Protein AF-A0A6P0YRN9-F1 (afdb_monomer)

Foldseek 3Di:
DVVVVVVVVLLVVLLVQLADPDLVSLQVSLCVLQPDAEQRVVVNLVSLVSNLPGPSCLPRVVSVLVSLLHYNHDDLPSLLSSLVSNVVSCVVCVPPCVPPQAPSLLSSLLSLVVSLVPDPDPVSVVSSVVSLVVSVVVVPRCNVVNVVVVVD

Structure (mmCIF, N/CA/C/O backbone):
data_AF-A0A6P0YRN9-F1
#
_entry.id   AF-A0A6P0YRN9-F1
#
loop_
_atom_site.group_PDB
_atom_site.id
_atom_site.type_symbol
_atom_site.label_atom_id
_atom_site.label_alt_id
_atom_site.label_comp_id
_atom_site.label_asym_id
_atom_site.label_entity_id
_atom_site.label_seq_id
_atom_site.pdbx_PDB_ins_code
_atom_site.Cartn_x
_atom_site.Cartn_y
_atom_site.Cartn_z
_atom_site.occupancy
_atom_site.B_iso_or_equiv
_atom_site.auth_seq_id
_atom_site.auth_comp_id
_atom_site.auth_asym_id
_atom_site.auth_atom_id
_atom_site.pdbx_PDB_model_num
ATOM 1 N N . LEU A 1 1 ? -18.773 -3.838 -24.294 1.00 59.66 1 LEU A N 1
ATOM 2 C CA . LEU A 1 1 ? -17.860 -4.798 -24.966 1.00 59.66 1 LEU A CA 1
ATOM 3 C C . LEU A 1 1 ? -16.522 -4.162 -25.351 1.00 59.66 1 LEU A C 1
ATOM 5 O O . LEU A 1 1 ? -15.512 -4.585 -24.817 1.00 59.66 1 LEU A O 1
ATOM 9 N N . ARG A 1 2 ? -16.482 -3.107 -26.182 1.00 61.28 2 ARG A N 1
ATOM 10 C CA . ARG A 1 2 ? -15.214 -2.476 -26.615 1.00 61.28 2 ARG A CA 1
ATOM 11 C C . ARG A 1 2 ? -14.375 -1.878 -25.470 1.00 61.28 2 ARG A C 1
ATOM 13 O O . ARG A 1 2 ? -13.167 -2.045 -25.472 1.00 61.28 2 ARG A O 1
ATOM 20 N N . HIS A 1 3 ? -15.003 -1.238 -24.479 1.00 68.19 3 HIS A N 1
ATOM 21 C CA . HIS A 1 3 ? -14.296 -0.658 -23.324 1.00 68.19 3 HIS A CA 1
ATOM 22 C C . HIS A 1 3 ? -13.654 -1.707 -22.399 1.00 68.19 3 HIS A C 1
ATOM 24 O O . HIS A 1 3 ? -12.560 -1.471 -21.903 1.00 68.19 3 HIS A O 1
ATOM 30 N N . ALA A 1 4 ? -14.282 -2.876 -22.227 1.00 73.88 4 ALA A N 1
ATOM 31 C CA . ALA A 1 4 ? -13.741 -3.960 -21.401 1.00 73.88 4 ALA A CA 1
ATOM 32 C C . ALA A 1 4 ? -12.471 -4.576 -22.014 1.00 73.88 4 ALA A C 1
ATOM 34 O O . ALA A 1 4 ? -11.504 -4.816 -21.305 1.00 73.88 4 ALA A O 1
ATOM 35 N N . TYR A 1 5 ? -12.441 -4.739 -23.342 1.00 81.50 5 TYR A N 1
ATOM 36 C CA . TYR A 1 5 ? -11.256 -5.227 -24.056 1.00 81.50 5 TYR A CA 1
ATOM 37 C C . TYR A 1 5 ? -10.052 -4.284 -23.909 1.00 81.50 5 TYR A C 1
ATOM 39 O O . TYR A 1 5 ? -8.943 -4.722 -23.624 1.00 81.50 5 TYR A O 1
ATOM 47 N N . TRP A 1 6 ? -10.264 -2.973 -24.078 1.00 86.75 6 TRP A N 1
ATOM 48 C CA . TRP A 1 6 ? -9.183 -1.995 -23.916 1.00 86.75 6 TRP A CA 1
ATOM 49 C C . TRP A 1 6 ? -8.682 -1.921 -22.480 1.00 86.75 6 TRP A C 1
ATOM 51 O O . TRP A 1 6 ? -7.489 -1.741 -22.266 1.00 86.75 6 TRP A O 1
ATOM 61 N N . ARG A 1 7 ? -9.584 -2.087 -21.512 1.00 89.31 7 ARG A N 1
ATOM 62 C CA . ARG A 1 7 ? -9.232 -2.154 -20.100 1.00 89.31 7 ARG A CA 1
ATOM 63 C C . ARG A 1 7 ? -8.298 -3.331 -19.814 1.00 89.31 7 ARG A C 1
ATOM 65 O O . ARG A 1 7 ? -7.192 -3.101 -19.345 1.00 89.31 7 ARG A O 1
ATOM 72 N N . GLU A 1 8 ? -8.697 -4.550 -20.170 1.00 91.00 8 GLU A N 1
ATOM 73 C CA . GLU A 1 8 ? -7.876 -5.753 -19.969 1.00 91.00 8 GLU A CA 1
ATOM 74 C C . GLU A 1 8 ? -6.513 -5.640 -20.672 1.00 91.00 8 GLU A C 1
ATOM 76 O O . GLU A 1 8 ? -5.475 -5.967 -20.097 1.00 91.00 8 GLU A O 1
ATOM 81 N N . PHE A 1 9 ? -6.493 -5.112 -21.900 1.00 94.31 9 PHE A N 1
ATOM 82 C CA . PHE A 1 9 ? -5.251 -4.850 -22.624 1.00 94.31 9 PHE A CA 1
ATOM 83 C C . PHE A 1 9 ? -4.330 -3.877 -21.868 1.00 94.31 9 PHE A C 1
ATOM 85 O O . PHE A 1 9 ? -3.137 -4.146 -21.722 1.00 94.31 9 PHE A O 1
ATOM 92 N N . CYS A 1 10 ? -4.874 -2.761 -21.373 1.00 94.44 10 CYS A N 1
ATOM 93 C CA . CYS A 1 10 ? -4.111 -1.766 -20.622 1.00 94.44 10 CYS A CA 1
ATOM 94 C C . CYS A 1 10 ? -3.600 -2.313 -19.285 1.00 94.44 10 CYS A C 1
ATOM 96 O O . CYS A 1 10 ? -2.447 -2.062 -18.944 1.00 94.44 10 CYS A O 1
ATOM 98 N N . GLU A 1 11 ? -4.419 -3.066 -18.547 1.00 95.06 11 GLU A N 1
ATOM 99 C CA . GLU A 1 11 ? -4.009 -3.690 -17.285 1.00 95.06 11 GLU A CA 1
ATOM 100 C C . GLU A 1 11 ? -2.852 -4.668 -17.514 1.00 95.06 11 GLU A C 1
ATOM 102 O O . GLU A 1 11 ? -1.806 -4.540 -16.880 1.00 95.06 11 GLU A O 1
ATOM 107 N N . ASN A 1 12 ? -2.975 -5.565 -18.496 1.00 96.62 12 ASN A N 1
ATOM 108 C CA . ASN A 1 12 ? -1.914 -6.516 -18.833 1.00 96.62 12 ASN A CA 1
ATOM 109 C C . ASN A 1 12 ? -0.617 -5.819 -19.270 1.00 96.62 12 ASN A C 1
ATOM 111 O O . ASN A 1 12 ? 0.474 -6.234 -18.872 1.00 96.62 12 ASN A O 1
ATOM 115 N N . ALA A 1 13 ? -0.718 -4.743 -20.056 1.00 97.69 13 ALA A N 1
ATOM 116 C CA . ALA A 1 13 ? 0.444 -3.955 -20.450 1.00 97.69 13 ALA A CA 1
ATOM 117 C C . ALA A 1 13 ? 1.103 -3.278 -19.237 1.00 97.69 13 ALA A C 1
ATOM 119 O O . ALA A 1 13 ? 2.317 -3.366 -19.075 1.00 97.69 13 ALA A O 1
ATOM 120 N N . LEU A 1 14 ? 0.325 -2.647 -18.351 1.00 97.94 14 LEU A N 1
ATOM 121 C CA . LEU A 1 14 ? 0.852 -2.008 -17.141 1.00 97.94 14 LEU A CA 1
ATOM 122 C C . LEU A 1 14 ? 1.570 -3.009 -16.231 1.00 97.94 14 LEU A C 1
ATOM 124 O O . LEU A 1 14 ? 2.674 -2.715 -15.782 1.00 97.94 14 L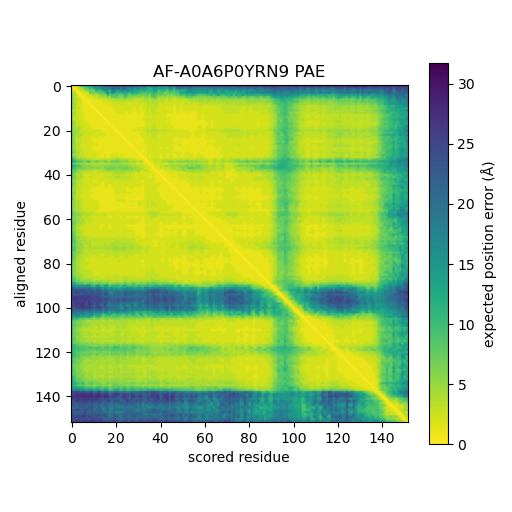EU A O 1
ATOM 128 N N . ILE A 1 15 ? 1.009 -4.207 -16.037 1.00 98.06 15 ILE A N 1
ATOM 129 C CA . ILE A 1 15 ? 1.631 -5.277 -15.240 1.00 98.06 15 ILE A CA 1
ATOM 130 C C . ILE A 1 15 ? 3.022 -5.638 -15.778 1.00 98.06 15 ILE A C 1
ATOM 132 O O . ILE A 1 15 ? 3.970 -5.792 -15.003 1.00 98.06 15 ILE A O 1
ATOM 136 N N . GLN A 1 16 ? 3.182 -5.727 -17.101 1.00 98.25 16 GLN A N 1
ATOM 137 C CA . GLN A 1 16 ? 4.494 -5.955 -17.712 1.00 98.25 16 GLN A CA 1
ATOM 138 C C . GLN A 1 16 ? 5.435 -4.764 -17.486 1.00 98.25 16 GLN A C 1
ATOM 140 O O . GLN A 1 16 ? 6.586 -4.953 -17.094 1.00 98.25 16 GLN A O 1
ATOM 145 N N . LEU A 1 17 ? 4.941 -3.537 -17.668 1.00 98.56 17 LEU A N 1
ATOM 146 C CA . LEU A 1 17 ? 5.742 -2.315 -17.540 1.00 98.56 17 LEU A CA 1
ATOM 147 C C . LEU A 1 17 ? 6.183 -2.028 -16.096 1.00 98.56 17 LEU A C 1
ATOM 149 O O . LEU A 1 17 ? 7.244 -1.440 -15.887 1.00 98.56 17 LEU A O 1
ATOM 153 N N . PHE A 1 18 ? 5.434 -2.476 -15.086 1.00 98.44 18 PHE A N 1
ATOM 154 C CA . PHE A 1 18 ? 5.867 -2.421 -13.684 1.00 98.44 18 PHE A CA 1
ATOM 155 C C . PHE A 1 18 ? 7.123 -3.263 -13.415 1.00 98.44 18 PHE A C 1
ATOM 157 O O . PHE A 1 18 ? 7.883 -2.978 -12.489 1.00 98.44 18 PHE A O 1
ATOM 164 N N . ASN A 1 19 ? 7.364 -4.272 -14.251 1.00 98.25 19 ASN A N 1
ATOM 165 C CA . ASN A 1 19 ? 8.495 -5.189 -14.168 1.00 98.25 19 ASN A CA 1
ATOM 166 C C . ASN A 1 19 ? 9.581 -4.889 -15.215 1.00 98.25 19 ASN A C 1
ATOM 168 O O . ASN A 1 19 ? 10.5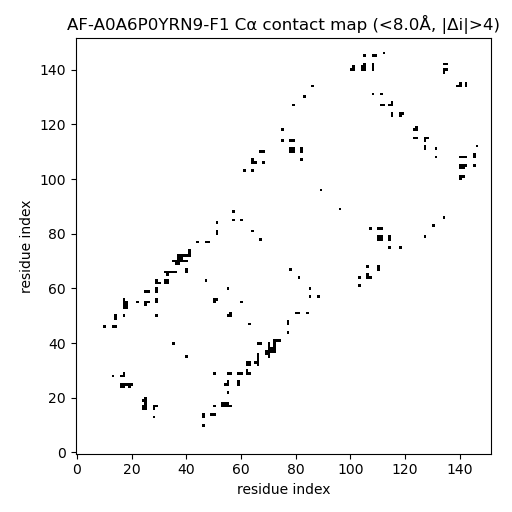12 -5.677 -15.380 1.00 98.25 19 ASN A O 1
ATOM 172 N N . ASP A 1 20 ? 9.486 -3.758 -15.921 1.00 98.50 20 ASP A N 1
ATOM 173 C CA . ASP A 1 20 ? 10.452 -3.400 -16.956 1.00 98.50 20 ASP A CA 1
ATOM 174 C C . ASP A 1 20 ? 11.855 -3.183 -16.369 1.00 98.50 20 ASP A C 1
ATOM 176 O O . ASP A 1 20 ? 12.024 -2.678 -15.255 1.00 98.50 20 ASP A O 1
ATOM 180 N N . SER A 1 21 ? 12.884 -3.531 -17.138 1.00 97.12 21 SER A N 1
ATOM 181 C CA . SER A 1 21 ? 14.285 -3.320 -16.761 1.00 97.12 21 SER A CA 1
ATOM 182 C C . SER A 1 21 ? 14.657 -1.835 -16.625 1.00 97.12 21 SER A C 1
ATOM 184 O O . SER A 1 21 ? 15.442 -1.470 -15.743 1.00 97.12 21 SER A O 1
ATOM 186 N N . SER A 1 22 ? 14.049 -0.956 -17.427 1.00 98.00 22 SER A N 1
ATOM 187 C CA . SER A 1 22 ? 14.231 0.493 -17.360 1.00 98.00 22 SER A CA 1
ATOM 188 C C . SER A 1 22 ? 13.463 1.088 -16.182 1.00 98.00 22 SER A C 1
ATOM 190 O O . SER A 1 22 ? 12.241 0.981 -16.064 1.00 98.00 22 SER A O 1
ATOM 192 N N . LYS A 1 23 ? 14.191 1.804 -15.320 1.00 95.81 23 LYS A N 1
ATOM 193 C CA . LYS A 1 23 ? 13.599 2.571 -14.213 1.00 95.81 23 LYS A CA 1
ATOM 194 C C . LYS A 1 23 ? 12.668 3.679 -14.715 1.00 95.81 23 LYS A C 1
ATOM 196 O O . LYS A 1 23 ? 11.674 3.986 -14.065 1.00 95.81 23 LYS A O 1
ATOM 201 N N . GLU A 1 24 ? 12.957 4.253 -15.881 1.00 97.50 24 GLU A N 1
ATOM 202 C CA . GLU A 1 24 ? 12.139 5.281 -16.519 1.00 97.50 24 GLU A CA 1
ATOM 203 C C . GLU A 1 24 ? 10.782 4.712 -16.938 1.00 97.50 24 GLU A C 1
ATOM 205 O O . GLU A 1 24 ? 9.759 5.342 -16.671 1.00 97.50 24 GLU A O 1
ATOM 210 N N . VAL A 1 25 ? 10.759 3.508 -17.521 1.00 98.25 25 VAL A N 1
ATOM 211 C CA . VAL A 1 25 ? 9.513 2.817 -17.885 1.00 98.25 25 VAL A CA 1
ATOM 212 C C . VAL A 1 25 ? 8.680 2.524 -16.640 1.00 98.25 25 VAL A C 1
ATOM 214 O O . VAL A 1 25 ? 7.517 2.928 -16.582 1.00 98.25 25 VAL A O 1
ATOM 217 N N . ARG A 1 26 ? 9.290 1.933 -15.603 1.00 98.06 26 ARG A N 1
ATOM 218 C CA . ARG A 1 26 ? 8.614 1.671 -14.320 1.00 98.06 26 ARG A CA 1
ATOM 219 C C . ARG A 1 26 ? 8.033 2.944 -13.703 1.00 98.06 26 ARG A C 1
ATOM 221 O O . ARG A 1 26 ? 6.892 2.950 -13.249 1.00 98.06 26 ARG A O 1
ATOM 228 N N . SER A 1 27 ? 8.794 4.039 -13.735 1.00 96.00 27 SER A N 1
ATOM 229 C CA . SER A 1 27 ? 8.357 5.340 -13.226 1.00 96.00 27 SER A CA 1
ATOM 230 C C . SER A 1 27 ? 7.138 5.888 -13.971 1.00 96.00 27 SER A C 1
ATOM 232 O O . SER A 1 27 ? 6.229 6.419 -13.334 1.00 96.00 27 SER A O 1
ATOM 234 N N . GLN A 1 28 ? 7.090 5.773 -15.304 1.00 97.75 28 GLN A N 1
ATOM 235 C CA . GLN A 1 28 ? 5.927 6.226 -16.074 1.00 97.75 28 GLN A CA 1
ATOM 236 C C . GLN A 1 28 ? 4.716 5.320 -15.861 1.00 97.75 28 GLN A C 1
ATOM 238 O O . GLN A 1 28 ? 3.613 5.833 -15.692 1.00 97.75 28 GLN A O 1
ATOM 243 N N . ALA A 1 29 ? 4.916 4.001 -15.817 1.00 97.81 29 ALA A N 1
ATOM 244 C CA . ALA A 1 29 ? 3.839 3.049 -15.570 1.00 97.81 29 ALA A CA 1
ATOM 245 C C . ALA A 1 29 ? 3.170 3.306 -14.210 1.00 97.81 29 ALA A C 1
ATOM 247 O O . ALA A 1 29 ? 1.949 3.409 -14.143 1.00 97.81 29 ALA A O 1
ATOM 248 N N . ALA A 1 30 ? 3.955 3.535 -13.151 1.00 96.75 30 ALA A N 1
ATOM 249 C CA . ALA A 1 30 ? 3.453 3.819 -11.801 1.00 96.75 30 ALA A CA 1
ATOM 250 C C . ALA A 1 30 ? 2.581 5.090 -11.692 1.00 96.75 30 ALA A C 1
ATOM 252 O O . ALA A 1 30 ? 1.886 5.293 -10.697 1.00 96.75 30 ALA A O 1
ATOM 253 N N . LYS A 1 31 ? 2.588 5.973 -12.700 1.00 96.25 31 LYS A N 1
ATOM 254 C CA . LYS A 1 31 ? 1.694 7.143 -12.743 1.00 96.25 31 LYS A CA 1
ATOM 255 C C . LYS A 1 31 ? 0.251 6.787 -13.082 1.00 96.25 31 LYS A C 1
ATOM 257 O O . LYS A 1 31 ? -0.605 7.658 -12.951 1.00 96.25 31 LYS A O 1
ATOM 262 N N . CYS A 1 32 ? -0.042 5.545 -13.479 1.00 95.56 32 CYS A N 1
ATOM 263 C CA . CYS A 1 32 ? -1.416 5.107 -13.727 1.00 95.56 32 CYS A CA 1
ATOM 264 C C . CYS A 1 32 ? -2.326 5.329 -12.511 1.00 95.56 32 CYS A C 1
ATOM 266 O O . CYS A 1 32 ? -3.507 5.601 -12.691 1.00 95.56 32 CYS A O 1
ATOM 268 N N . PHE A 1 33 ? -1.771 5.302 -11.292 1.00 95.69 33 PHE A N 1
ATOM 269 C CA . PHE A 1 33 ? -2.536 5.505 -10.065 1.00 95.69 33 PHE A CA 1
ATOM 270 C C . PHE A 1 33 ? -2.944 6.961 -9.790 1.00 95.69 33 PHE A C 1
ATOM 272 O O . PHE A 1 33 ? -3.817 7.193 -8.967 1.00 95.69 33 PHE A O 1
ATOM 279 N N . TRP A 1 34 ? -2.379 7.946 -10.499 1.00 90.19 34 TRP A N 1
ATOM 280 C CA . TRP A 1 34 ? -2.622 9.374 -10.236 1.00 90.19 34 TRP A CA 1
ATOM 281 C C . TRP A 1 34 ? -4.087 9.806 -10.421 1.00 90.19 34 TRP A C 1
ATOM 283 O O . TRP A 1 34 ? -4.515 10.792 -9.835 1.00 90.19 34 TRP A O 1
ATOM 293 N N . ARG A 1 35 ? -4.839 9.139 -11.303 1.00 85.75 35 ARG A N 1
ATOM 294 C CA . ARG A 1 35 ? -6.160 9.606 -11.768 1.00 85.75 35 ARG A CA 1
ATOM 295 C C . ARG A 1 35 ? -7.325 8.721 -11.333 1.00 85.75 35 ARG A C 1
ATOM 297 O O . ARG A 1 35 ? -8.386 8.813 -11.939 1.00 85.75 35 ARG A O 1
ATOM 304 N N . PHE A 1 36 ? -7.128 7.844 -10.351 1.00 89.81 36 PHE A N 1
ATOM 305 C CA . PHE A 1 36 ? -8.265 7.131 -9.777 1.00 89.81 36 PHE A CA 1
ATOM 306 C C . PHE A 1 36 ? -9.094 8.095 -8.936 1.00 89.81 36 PHE A C 1
ATOM 308 O O . PHE A 1 36 ? -8.561 8.767 -8.059 1.00 89.81 36 PHE A O 1
ATOM 315 N N . GLU A 1 37 ? -10.391 8.147 -9.218 1.00 87.06 37 GLU A N 1
ATOM 316 C CA . GLU A 1 37 ? -11.361 8.952 -8.481 1.00 87.06 37 GLU A CA 1
ATOM 317 C C . GLU A 1 37 ? -12.339 8.031 -7.739 1.00 87.06 37 GLU A C 1
ATOM 319 O O . GLU A 1 37 ? -12.720 6.975 -8.252 1.00 87.06 37 GLU A O 1
ATOM 324 N N . GLU A 1 38 ? -12.763 8.443 -6.542 1.00 89.62 38 GLU A N 1
ATOM 325 C CA . GLU A 1 38 ? -13.843 7.806 -5.775 1.00 89.62 38 GLU A CA 1
ATOM 326 C C . GLU A 1 38 ? -13.668 6.277 -5.637 1.00 89.62 38 GLU A C 1
ATOM 328 O O . GLU A 1 38 ? -12.679 5.803 -5.072 1.00 89.62 38 GLU A O 1
ATOM 333 N N . GLU A 1 39 ? -14.620 5.499 -6.159 1.00 91.62 39 GLU A N 1
ATOM 334 C CA . GLU A 1 39 ? -14.680 4.037 -6.087 1.00 91.62 39 GLU A CA 1
ATOM 335 C C . GLU A 1 39 ? -13.841 3.330 -7.164 1.00 91.62 39 GLU A C 1
ATOM 337 O O . GLU A 1 39 ? -13.693 2.108 -7.123 1.00 91.62 39 GLU A O 1
ATOM 342 N N . GLN A 1 40 ? -13.296 4.058 -8.148 1.00 92.69 40 GLN A N 1
ATOM 343 C CA . GLN A 1 40 ? -12.711 3.446 -9.347 1.00 92.69 40 GLN A CA 1
ATOM 344 C C . GLN A 1 40 ? -11.560 2.502 -9.018 1.00 92.69 40 GLN A C 1
ATOM 346 O O . GLN A 1 40 ? -11.455 1.448 -9.638 1.00 92.69 40 GLN A O 1
ATOM 351 N N . LEU A 1 41 ? -10.721 2.844 -8.034 1.00 94.31 41 LEU A N 1
ATOM 352 C CA . LEU A 1 41 ? -9.603 1.997 -7.610 1.00 94.31 41 LEU A CA 1
ATOM 353 C C . LEU A 1 41 ? -10.079 0.598 -7.179 1.00 94.31 41 LEU A C 1
ATOM 355 O O . LEU A 1 41 ? -9.381 -0.389 -7.412 1.00 94.31 41 LEU A O 1
ATOM 359 N N . GLY A 1 42 ? -11.298 0.509 -6.634 1.00 94.06 42 GLY A N 1
ATOM 360 C CA . GLY A 1 42 ? -11.951 -0.735 -6.233 1.00 94.06 42 GLY A CA 1
ATOM 361 C C . GLY A 1 42 ? -12.166 -1.726 -7.372 1.00 94.06 42 GLY A C 1
ATOM 362 O O . GLY A 1 42 ? -12.227 -2.932 -7.144 1.00 94.06 42 GLY A O 1
ATOM 363 N N . GLU A 1 43 ? -12.217 -1.251 -8.614 1.00 93.81 43 GLU A N 1
ATOM 364 C CA . GLU A 1 43 ? -12.343 -2.127 -9.770 1.00 93.81 43 GLU A CA 1
ATOM 365 C C . GLU A 1 43 ? -11.003 -2.752 -10.188 1.00 93.81 43 GLU A C 1
ATOM 367 O O . GLU A 1 43 ? -11.015 -3.748 -10.906 1.00 93.81 43 GLU A O 1
ATOM 372 N N . TYR A 1 44 ? -9.859 -2.196 -9.773 1.00 94.94 44 TYR A N 1
ATOM 373 C CA . TYR A 1 44 ? -8.521 -2.552 -10.276 1.00 94.94 44 TYR A CA 1
ATOM 374 C C . TYR A 1 44 ? -7.654 -3.255 -9.225 1.00 94.94 44 TYR A C 1
ATOM 376 O O . TYR A 1 44 ? -6.429 -3.129 -9.237 1.00 94.94 44 TYR A O 1
ATOM 384 N N . VAL A 1 45 ? -8.267 -4.033 -8.328 1.00 94.56 45 VAL A N 1
ATOM 385 C CA . VAL A 1 45 ? -7.552 -4.745 -7.252 1.00 94.56 45 VAL A CA 1
ATOM 386 C C . VAL A 1 45 ? -6.413 -5.601 -7.804 1.00 94.56 45 VAL A C 1
ATOM 388 O O . VAL A 1 45 ? -5.291 -5.494 -7.331 1.00 94.56 45 VAL A O 1
ATOM 391 N N . SER A 1 46 ? -6.640 -6.385 -8.861 1.00 95.00 46 SER A N 1
ATOM 392 C CA . SER A 1 46 ? -5.582 -7.220 -9.451 1.00 95.00 46 SER A CA 1
ATOM 393 C C . SER A 1 46 ? -4.389 -6.414 -9.979 1.00 95.00 46 SER A C 1
ATOM 395 O O . SER A 1 46 ? -3.254 -6.875 -9.879 1.00 95.00 46 SER A O 1
ATOM 397 N N . LEU A 1 47 ? -4.622 -5.203 -10.495 1.00 96.62 47 LEU A N 1
ATOM 398 C CA . LEU A 1 47 ? -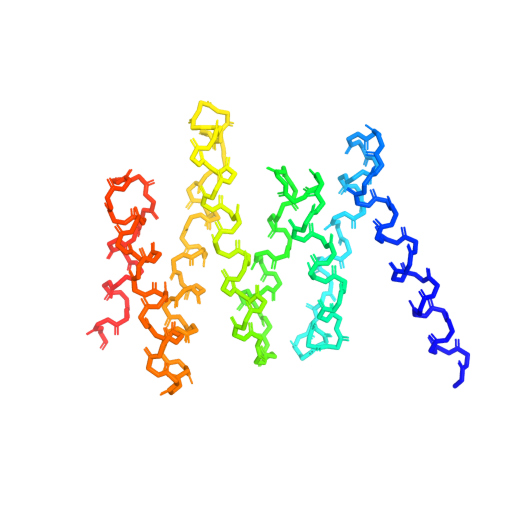3.559 -4.301 -10.941 1.00 96.62 47 LEU A CA 1
ATOM 399 C C . LEU A 1 47 ? -2.766 -3.739 -9.754 1.00 96.62 47 LEU A C 1
ATOM 401 O O . LEU A 1 47 ? -1.540 -3.667 -9.823 1.00 96.62 47 LEU A O 1
ATOM 405 N N . VAL A 1 48 ? -3.458 -3.362 -8.671 1.00 97.38 48 VAL A N 1
ATOM 406 C CA . VAL A 1 48 ? -2.835 -2.927 -7.410 1.00 97.38 48 VAL A CA 1
ATOM 407 C C . VAL A 1 48 ? -1.931 -4.031 -6.866 1.00 97.38 48 VAL A C 1
ATOM 409 O O . VAL A 1 48 ? -0.765 -3.780 -6.575 1.00 97.38 48 VAL A O 1
ATOM 412 N N . GLU A 1 49 ? -2.426 -5.266 -6.822 1.00 97.19 49 GLU A N 1
ATOM 413 C CA . GLU A 1 49 ? -1.662 -6.407 -6.314 1.00 97.19 49 GLU A CA 1
ATOM 414 C C . GLU A 1 49 ? -0.441 -6.724 -7.176 1.00 97.19 49 GLU A C 1
ATOM 416 O O . GLU A 1 49 ? 0.655 -6.940 -6.661 1.00 97.19 49 GLU A O 1
ATOM 421 N N . ALA A 1 50 ? -0.588 -6.679 -8.499 1.00 98.00 50 ALA A N 1
ATOM 422 C CA . ALA A 1 50 ? 0.542 -6.850 -9.403 1.00 98.00 50 ALA A CA 1
ATOM 423 C C . ALA A 1 50 ? 1.587 -5.732 -9.258 1.00 98.00 50 ALA A C 1
ATOM 425 O O . ALA A 1 50 ? 2.782 -5.976 -9.433 1.00 98.00 50 ALA A O 1
ATOM 426 N N . PHE A 1 51 ? 1.159 -4.508 -8.936 1.00 98.31 51 PHE A N 1
ATOM 427 C CA . PHE A 1 51 ? 2.075 -3.408 -8.666 1.00 98.31 51 PHE A CA 1
ATOM 428 C C . PHE A 1 51 ? 2.841 -3.618 -7.356 1.00 98.31 51 PHE A C 1
ATOM 430 O O . PHE A 1 51 ? 4.060 -3.465 -7.379 1.00 98.31 51 PHE A O 1
ATOM 437 N N . ILE A 1 52 ? 2.178 -4.018 -6.263 1.00 97.19 52 ILE A N 1
ATOM 438 C CA . ILE A 1 52 ? 2.796 -4.296 -4.946 1.00 97.19 52 ILE A CA 1
ATOM 439 C C . ILE A 1 52 ? 3.948 -5.306 -5.063 1.00 97.19 52 ILE A C 1
ATOM 441 O O . ILE A 1 52 ? 5.023 -5.099 -4.496 1.00 97.19 52 ILE A O 1
ATOM 445 N N . GLU A 1 53 ? 3.754 -6.356 -5.863 1.00 96.94 53 GLU A N 1
ATOM 446 C CA . GLU A 1 53 ? 4.756 -7.407 -6.087 1.00 96.94 53 GLU A CA 1
ATOM 447 C C . GLU A 1 53 ? 5.889 -6.997 -7.045 1.00 96.94 53 GLU A C 1
ATOM 449 O O . GLU A 1 53 ? 6.888 -7.704 -7.189 1.00 96.94 53 GLU A O 1
ATOM 454 N N . SER A 1 54 ? 5.765 -5.852 -7.720 1.00 97.50 54 SER A N 1
ATOM 455 C CA . SER A 1 54 ? 6.711 -5.435 -8.755 1.00 97.50 54 SER A CA 1
ATOM 456 C C . SER A 1 54 ? 7.918 -4.652 -8.208 1.00 97.50 54 SER A C 1
ATOM 458 O O . SER A 1 54 ? 7.830 -3.962 -7.186 1.00 97.50 54 SER A O 1
ATOM 460 N N . PRO A 1 55 ? 9.040 -4.610 -8.954 1.00 95.50 55 PRO A N 1
ATOM 461 C CA . PRO A 1 55 ? 10.150 -3.702 -8.669 1.00 95.50 55 PRO A CA 1
ATOM 462 C C . PRO A 1 55 ? 9.775 -2.214 -8.735 1.00 95.50 55 PRO A C 1
ATOM 464 O O . PRO A 1 55 ? 10.503 -1.378 -8.200 1.00 95.50 55 PRO A O 1
ATOM 467 N N . ALA A 1 56 ? 8.681 -1.845 -9.413 1.00 96.06 56 ALA A N 1
ATOM 468 C CA . ALA A 1 56 ? 8.244 -0.453 -9.490 1.00 96.06 56 ALA A CA 1
ATOM 469 C C . ALA A 1 56 ? 7.756 0.075 -8.133 1.00 96.06 56 ALA A C 1
ATOM 471 O O . ALA A 1 56 ? 8.008 1.241 -7.816 1.00 96.06 56 ALA A O 1
ATOM 472 N N . PHE A 1 57 ? 7.129 -0.769 -7.308 1.00 95.31 57 PHE A N 1
ATOM 473 C CA . PHE A 1 57 ? 6.625 -0.366 -5.994 1.00 95.31 57 PHE A CA 1
ATOM 474 C C . PHE A 1 57 ? 7.740 0.127 -5.070 1.00 95.31 57 PHE A C 1
ATOM 476 O O . PHE A 1 57 ? 7.558 1.117 -4.365 1.00 95.31 57 PHE A O 1
ATOM 483 N N . ALA A 1 58 ? 8.920 -0.497 -5.125 1.00 90.19 58 ALA A N 1
ATOM 484 C CA . ALA A 1 58 ? 10.037 -0.173 -4.238 1.00 90.19 58 ALA A CA 1
ATOM 485 C C . ALA A 1 58 ? 10.479 1.303 -4.304 1.00 90.19 58 ALA A C 1
ATOM 487 O O . ALA A 1 58 ? 11.029 1.826 -3.341 1.00 90.19 58 ALA A O 1
ATOM 488 N N . THR A 1 59 ? 10.241 1.991 -5.425 1.00 87.88 59 THR A N 1
ATOM 489 C CA . THR A 1 59 ? 10.659 3.393 -5.611 1.00 87.88 59 THR A CA 1
ATOM 490 C C . THR A 1 59 ? 9.502 4.330 -5.961 1.00 87.88 59 THR A C 1
ATOM 492 O O . THR A 1 59 ? 9.600 5.532 -5.723 1.00 87.88 59 THR A O 1
ATOM 495 N N . TYR A 1 60 ? 8.408 3.823 -6.537 1.00 92.38 60 TYR A N 1
ATOM 496 C CA . TYR A 1 60 ? 7.364 4.654 -7.147 1.00 92.38 60 TYR A CA 1
ATOM 497 C C . TYR A 1 60 ? 5.973 4.477 -6.517 1.00 92.38 60 TYR A C 1
ATOM 499 O O . TYR A 1 60 ? 4.981 4.856 -7.136 1.00 92.38 60 TYR A O 1
ATOM 507 N N . ASN A 1 61 ? 5.884 3.974 -5.283 1.00 92.31 61 ASN A N 1
ATOM 508 C CA . ASN A 1 61 ? 4.621 3.695 -4.577 1.00 92.31 61 ASN A CA 1
ATOM 509 C C . ASN A 1 61 ? 3.736 4.921 -4.250 1.00 92.31 61 ASN A C 1
ATOM 511 O O . ASN A 1 61 ? 2.523 4.758 -4.159 1.00 92.31 61 ASN A O 1
ATOM 515 N N . HIS A 1 62 ? 4.299 6.132 -4.159 1.00 90.81 62 HIS A N 1
ATOM 516 C CA . HIS A 1 62 ? 3.595 7.372 -3.774 1.00 90.81 62 HIS A CA 1
ATOM 517 C C . HIS A 1 62 ? 2.198 7.579 -4.395 1.00 90.81 62 HIS A C 1
ATOM 519 O O . HIS A 1 62 ? 1.249 7.892 -3.685 1.00 90.81 62 HIS A O 1
ATOM 525 N N . ASN A 1 63 ? 2.036 7.380 -5.709 1.00 93.56 63 ASN A N 1
ATOM 526 C CA . ASN A 1 63 ? 0.744 7.603 -6.369 1.00 93.56 63 ASN A CA 1
ATOM 527 C C . ASN A 1 63 ? -0.319 6.592 -5.933 1.00 93.56 63 ASN A C 1
ATOM 529 O O . ASN A 1 63 ? -1.489 6.946 -5.863 1.00 93.56 63 ASN A O 1
ATOM 533 N N . LEU A 1 64 ? 0.074 5.346 -5.647 1.00 95.75 64 LEU A N 1
ATOM 534 C CA . LEU A 1 64 ? -0.850 4.340 -5.126 1.00 95.75 64 LEU A CA 1
ATOM 535 C C . LEU A 1 64 ? -1.217 4.644 -3.671 1.00 95.75 64 LEU A C 1
ATOM 537 O O . LEU A 1 64 ? -2.385 4.536 -3.318 1.00 95.75 64 LEU A O 1
ATOM 541 N N . ILE A 1 65 ? -0.247 5.053 -2.847 1.00 94.31 65 ILE A N 1
ATOM 542 C CA . ILE A 1 65 ? -0.506 5.462 -1.457 1.00 94.31 65 ILE A CA 1
ATOM 543 C C . ILE A 1 65 ? -1.504 6.623 -1.436 1.00 94.31 65 ILE A C 1
ATOM 545 O O . ILE A 1 65 ? -2.520 6.540 -0.754 1.00 94.31 65 ILE A O 1
ATOM 549 N N . HIS A 1 66 ? -1.272 7.652 -2.254 1.00 92.56 66 HIS A N 1
ATOM 550 C CA . HIS A 1 66 ? -2.192 8.779 -2.379 1.00 92.56 66 HIS A CA 1
ATOM 551 C C . HIS A 1 66 ? -3.580 8.347 -2.880 1.00 92.56 66 HIS A C 1
ATOM 553 O O . HIS A 1 66 ? -4.588 8.728 -2.295 1.00 92.56 66 HIS A O 1
ATOM 559 N N . ALA A 1 67 ? -3.652 7.496 -3.909 1.00 95.00 67 ALA A N 1
ATOM 560 C CA . ALA A 1 67 ? -4.931 6.983 -4.404 1.00 95.00 67 ALA A CA 1
ATOM 561 C C . ALA A 1 67 ? -5.700 6.193 -3.329 1.00 95.00 67 ALA A C 1
ATOM 563 O O . ALA A 1 67 ? -6.922 6.280 -3.258 1.00 95.00 67 ALA A O 1
ATOM 564 N N . LEU A 1 68 ? -4.999 5.445 -2.471 1.00 95.50 68 LEU A N 1
ATOM 565 C CA . LEU A 1 68 ? -5.607 4.751 -1.338 1.00 95.50 68 LEU A CA 1
ATOM 566 C C . LEU A 1 68 ? -6.077 5.713 -0.244 1.00 95.50 68 LEU A C 1
ATOM 568 O O . LEU A 1 68 ? -7.058 5.404 0.428 1.00 95.50 68 LEU A O 1
ATOM 572 N N . GLU A 1 69 ? -5.417 6.850 -0.033 1.00 92.75 69 GLU A N 1
ATOM 573 C CA . GLU A 1 69 ? -5.898 7.866 0.912 1.00 92.75 69 GLU A CA 1
ATOM 574 C C . GLU A 1 69 ? -7.205 8.509 0.435 1.00 92.75 69 GLU A C 1
ATOM 576 O O . GLU A 1 69 ? -8.127 8.651 1.236 1.00 92.75 69 GLU A O 1
ATOM 581 N N . GLU A 1 70 ? -7.303 8.824 -0.858 1.00 92.62 70 GLU A N 1
ATOM 582 C CA . GLU A 1 70 ? -8.435 9.567 -1.433 1.00 92.62 70 GLU A CA 1
ATOM 583 C C . GLU A 1 70 ? -9.624 8.686 -1.851 1.00 92.62 70 GLU A C 1
ATOM 585 O O . GLU A 1 70 ? -10.742 9.181 -2.006 1.00 92.62 70 GLU A O 1
ATOM 590 N N . THR A 1 71 ? -9.411 7.386 -2.071 1.00 93.88 71 THR A N 1
ATOM 591 C CA . THR A 1 71 ? -10.483 6.494 -2.530 1.00 93.88 71 THR A CA 1
ATOM 592 C C . THR A 1 71 ? -11.573 6.317 -1.473 1.00 93.88 71 THR A C 1
ATOM 594 O O . THR A 1 71 ? -11.306 6.194 -0.276 1.00 93.88 71 THR A O 1
ATOM 597 N N . THR A 1 72 ? -12.820 6.224 -1.933 1.00 93.38 72 THR A N 1
ATOM 598 C CA . THR A 1 72 ? -13.957 5.793 -1.107 1.00 93.38 72 THR A CA 1
ATOM 599 C C . THR A 1 72 ? -14.159 4.274 -1.148 1.00 93.38 72 THR A C 1
ATOM 601 O O . THR A 1 72 ? -14.897 3.731 -0.320 1.00 93.38 72 THR A O 1
ATOM 604 N N . ALA A 1 73 ? -13.458 3.576 -2.054 1.00 94.06 73 ALA A N 1
ATOM 605 C CA . ALA A 1 73 ? -13.536 2.130 -2.190 1.00 94.06 73 ALA A CA 1
ATOM 606 C C . ALA A 1 73 ? -13.017 1.410 -0.945 1.00 94.06 73 ALA A C 1
ATOM 608 O O . ALA A 1 73 ? -11.928 1.676 -0.431 1.00 94.06 73 ALA A O 1
ATOM 609 N N . LYS A 1 74 ? -13.770 0.401 -0.500 1.00 92.19 74 LYS A N 1
ATOM 610 C CA . LYS A 1 74 ? -13.372 -0.454 0.624 1.00 92.19 74 LYS A CA 1
ATOM 611 C C . LYS A 1 74 ? -12.378 -1.514 0.169 1.00 92.19 74 LYS A C 1
ATOM 613 O O . LYS A 1 74 ? -12.768 -2.574 -0.313 1.00 92.19 74 LYS A O 1
ATOM 618 N N . LEU A 1 75 ? -11.095 -1.228 0.372 1.00 94.12 75 LEU A N 1
ATOM 619 C CA . LEU A 1 75 ? -9.973 -2.078 -0.034 1.00 94.12 75 LEU A CA 1
ATOM 620 C C . LEU A 1 75 ? -9.081 -2.484 1.153 1.00 94.12 75 LEU A C 1
ATOM 622 O O . LEU A 1 75 ? -7.887 -2.179 1.135 1.00 94.12 75 LEU A O 1
ATOM 626 N N . PRO A 1 76 ? -9.618 -3.140 2.201 1.00 94.50 76 PRO A N 1
ATOM 627 C CA . PRO A 1 76 ? -8.863 -3.410 3.424 1.00 94.50 76 PRO A CA 1
ATOM 628 C C . PRO A 1 76 ? -7.624 -4.278 3.172 1.00 94.50 76 PRO A C 1
ATOM 630 O O . PRO A 1 76 ? -6.537 -3.905 3.603 1.00 94.50 76 PRO A O 1
ATOM 633 N N . ASP A 1 77 ? -7.760 -5.374 2.420 1.00 94.69 77 ASP A N 1
ATOM 634 C CA . ASP A 1 77 ? -6.651 -6.301 2.160 1.00 94.69 77 ASP A CA 1
ATOM 635 C C . ASP A 1 77 ? -5.550 -5.661 1.303 1.00 94.69 77 ASP A C 1
ATOM 637 O O . ASP A 1 77 ? -4.374 -5.711 1.660 1.00 94.69 77 ASP A O 1
ATOM 641 N N . ALA A 1 78 ? -5.924 -4.986 0.211 1.00 95.50 78 ALA A N 1
ATOM 642 C CA . ALA A 1 78 ? -4.961 -4.308 -0.657 1.00 95.50 78 ALA A CA 1
ATOM 643 C C . ALA A 1 78 ? -4.258 -3.150 0.072 1.00 95.50 78 ALA A C 1
ATOM 645 O O . ALA A 1 78 ? -3.046 -2.987 -0.052 1.00 95.50 78 ALA A O 1
ATOM 646 N N . THR A 1 79 ? -4.994 -2.375 0.878 1.00 96.31 79 THR A N 1
ATOM 647 C CA . THR A 1 79 ? -4.410 -1.294 1.689 1.00 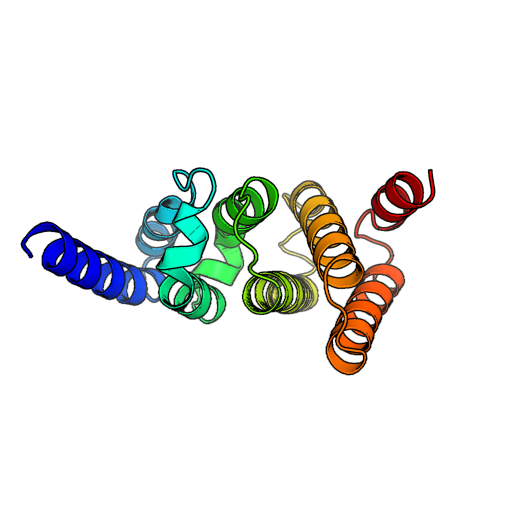96.31 79 THR A CA 1
ATOM 648 C C . THR A 1 79 ? -3.416 -1.857 2.703 1.00 96.31 79 THR A C 1
ATOM 650 O O . THR A 1 79 ? -2.301 -1.354 2.798 1.00 96.31 79 THR A O 1
ATOM 653 N N . TYR A 1 80 ? -3.783 -2.929 3.414 1.00 96.00 80 TYR A N 1
ATOM 654 C CA . TYR A 1 80 ? -2.885 -3.609 4.345 1.00 96.00 80 TYR A CA 1
ATOM 655 C C . TYR A 1 80 ? -1.600 -4.076 3.650 1.00 96.00 80 TYR A C 1
ATOM 657 O O . TYR A 1 80 ? -0.509 -3.800 4.139 1.00 96.00 80 TYR A O 1
ATOM 665 N N . ARG A 1 81 ? -1.710 -4.713 2.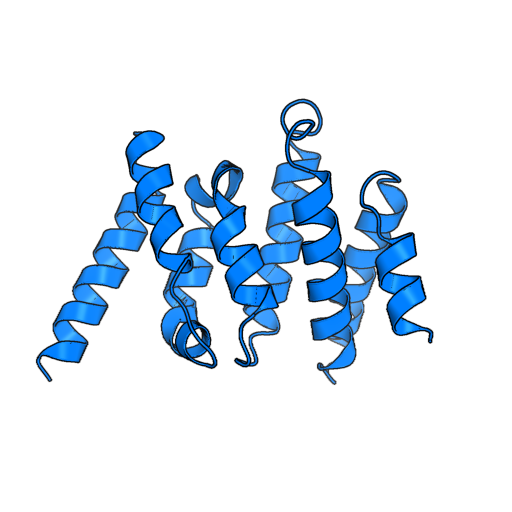476 1.00 96.38 81 ARG A N 1
ATOM 666 C CA . ARG A 1 81 ? -0.543 -5.179 1.708 1.00 96.38 81 ARG A CA 1
ATOM 667 C C . ARG A 1 81 ? 0.357 -4.041 1.236 1.00 96.38 81 ARG A C 1
ATOM 669 O O . ARG A 1 81 ? 1.574 -4.200 1.252 1.00 96.38 81 ARG A O 1
ATOM 676 N N . VAL A 1 82 ? -0.205 -2.893 0.846 1.00 95.50 82 VAL A N 1
ATOM 677 C CA . VAL A 1 82 ? 0.597 -1.695 0.540 1.00 95.50 82 VAL A CA 1
ATOM 678 C C . VAL A 1 82 ? 1.378 -1.242 1.768 1.00 95.50 82 VAL A C 1
ATOM 680 O O . VAL A 1 82 ? 2.570 -0.962 1.650 1.00 95.50 82 VAL A O 1
ATOM 683 N N . CYS A 1 83 ? 0.732 -1.188 2.933 1.00 93.31 83 CYS A N 1
ATOM 684 C CA . CYS A 1 83 ? 1.382 -0.799 4.179 1.00 93.31 83 CYS A CA 1
ATOM 685 C C . CYS A 1 83 ? 2.511 -1.762 4.559 1.00 93.31 83 CYS A C 1
ATOM 687 O O . CYS A 1 83 ? 3.632 -1.316 4.790 1.00 93.31 83 CYS A O 1
ATOM 689 N N . ASP A 1 84 ? 2.241 -3.065 4.543 1.00 93.44 84 ASP A N 1
ATOM 690 C CA . ASP A 1 84 ? 3.218 -4.114 4.847 1.00 93.44 84 ASP A CA 1
ATOM 691 C C . ASP A 1 84 ? 4.432 -4.031 3.916 1.00 93.44 84 ASP A C 1
ATOM 693 O O . ASP A 1 84 ? 5.575 -3.852 4.345 1.00 93.44 84 ASP A O 1
ATOM 697 N N . ARG A 1 85 ? 4.171 -4.004 2.604 1.00 93.06 85 ARG A N 1
ATOM 698 C CA . ARG A 1 85 ? 5.223 -3.952 1.592 1.00 93.06 85 ARG A CA 1
ATOM 699 C C . ARG A 1 85 ? 6.046 -2.670 1.661 1.00 93.06 85 ARG A C 1
ATOM 701 O O . ARG A 1 85 ? 7.251 -2.694 1.408 1.00 93.06 85 ARG A O 1
ATOM 708 N N . PHE A 1 86 ? 5.420 -1.539 1.980 1.00 89.56 86 PHE A N 1
ATOM 709 C CA . PHE A 1 86 ? 6.134 -0.281 2.173 1.00 89.56 86 PHE A CA 1
ATOM 710 C C . PHE A 1 86 ? 7.133 -0.394 3.328 1.00 89.56 86 PHE A C 1
ATOM 712 O O . PHE A 1 86 ? 8.294 -0.024 3.156 1.00 89.56 86 PHE A O 1
ATOM 719 N N . LEU A 1 87 ? 6.725 -0.960 4.467 1.00 85.25 87 LEU A N 1
ATOM 720 C CA . LEU A 1 87 ? 7.613 -1.147 5.618 1.00 85.25 87 LEU A CA 1
ATOM 721 C C . LEU A 1 87 ? 8.772 -2.093 5.309 1.00 85.25 87 LEU A C 1
ATOM 723 O O . LEU A 1 87 ? 9.903 -1.794 5.687 1.00 85.25 87 LEU A O 1
ATOM 727 N N . GLU A 1 88 ? 8.536 -3.174 4.564 1.00 85.81 88 GLU A N 1
ATOM 728 C CA . GLU A 1 88 ? 9.614 -4.056 4.099 1.00 85.81 88 GLU A CA 1
ATOM 729 C C . GLU A 1 88 ? 10.644 -3.298 3.250 1.00 85.81 88 GLU A C 1
ATOM 731 O O . GLU A 1 88 ? 11.850 -3.371 3.494 1.00 85.81 88 GLU A O 1
ATOM 736 N N . VAL A 1 89 ? 10.176 -2.534 2.256 1.00 82.94 89 VAL A N 1
ATOM 737 C CA . VAL A 1 89 ? 11.045 -1.743 1.371 1.00 82.94 89 VAL A CA 1
ATOM 738 C C . VAL A 1 89 ? 11.830 -0.703 2.165 1.00 82.94 89 VAL A C 1
ATOM 740 O O . VAL A 1 89 ? 13.005 -0.463 1.861 1.00 82.94 89 VAL A O 1
ATOM 743 N N . VAL A 1 90 ? 11.205 -0.102 3.182 1.00 75.06 90 VAL A N 1
ATOM 744 C CA . VAL A 1 90 ? 11.851 0.911 4.013 1.00 75.06 90 VAL A CA 1
ATOM 745 C C . VAL A 1 90 ? 12.868 0.321 4.974 1.00 75.06 90 VAL A C 1
ATOM 747 O O . VAL A 1 90 ? 13.978 0.847 5.075 1.00 75.06 90 VAL A O 1
ATOM 750 N N . GLY A 1 91 ? 12.542 -0.803 5.607 1.00 67.38 91 GLY A N 1
ATOM 751 C CA . GLY A 1 91 ? 13.461 -1.542 6.466 1.00 67.38 91 GLY A CA 1
ATOM 752 C C . GLY A 1 91 ? 14.718 -2.002 5.724 1.00 67.38 91 GLY A C 1
ATOM 753 O O . GLY A 1 91 ? 15.819 -1.914 6.266 1.00 67.38 91 GLY A O 1
ATOM 754 N N . LEU A 1 92 ? 14.586 -2.417 4.458 1.00 58.75 92 LEU A N 1
ATOM 755 C CA . LEU A 1 92 ? 15.719 -2.841 3.625 1.00 58.75 92 LEU A CA 1
ATOM 756 C C . LEU A 1 92 ? 16.612 -1.679 3.160 1.00 58.75 92 LEU A C 1
ATOM 758 O O . LEU A 1 92 ? 17.809 -1.875 2.958 1.00 58.75 92 LEU A O 1
ATOM 762 N N . ASN A 1 93 ? 16.055 -0.474 2.997 1.00 55.31 93 ASN A N 1
ATOM 763 C CA . ASN A 1 93 ? 16.733 0.671 2.375 1.00 55.31 93 ASN A CA 1
ATOM 764 C C . ASN A 1 93 ? 16.787 1.910 3.285 1.00 55.31 93 ASN A C 1
ATOM 766 O O . ASN A 1 93 ? 16.729 3.042 2.796 1.00 55.31 93 ASN A O 1
ATOM 770 N N . ALA A 1 94 ? 16.934 1.721 4.602 1.00 51.22 94 ALA A N 1
ATOM 771 C CA . ALA A 1 94 ? 16.919 2.796 5.605 1.00 51.22 94 ALA A CA 1
ATOM 772 C C . ALA A 1 94 ? 17.869 3.980 5.295 1.00 51.22 94 ALA A C 1
ATOM 774 O O . ALA A 1 94 ? 17.621 5.109 5.717 1.00 51.22 94 ALA A O 1
ATOM 775 N N . ALA A 1 95 ? 18.937 3.751 4.521 1.00 45.22 95 ALA A N 1
ATOM 776 C CA . ALA A 1 95 ? 19.867 4.789 4.076 1.00 45.22 95 ALA A CA 1
ATOM 777 C C . ALA A 1 95 ? 19.369 5.633 2.876 1.00 45.22 95 ALA A C 1
ATOM 779 O O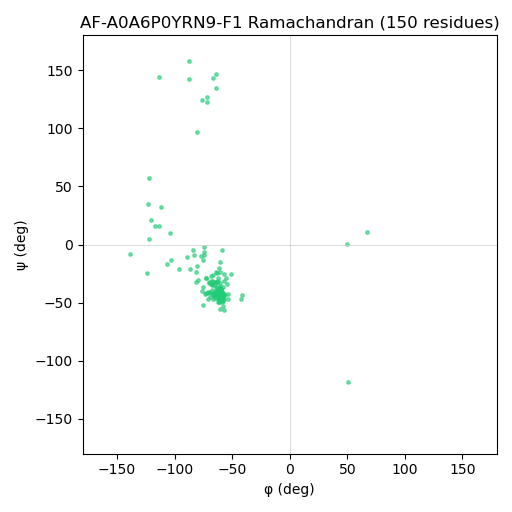 . ALA A 1 95 ? 19.722 6.810 2.791 1.00 45.22 95 ALA A O 1
ATOM 780 N N . ASP A 1 96 ? 18.553 5.073 1.974 1.00 46.38 96 ASP A N 1
ATOM 781 C CA . ASP A 1 96 ? 18.183 5.677 0.675 1.00 46.38 96 ASP A CA 1
ATOM 782 C C . ASP A 1 96 ? 16.839 6.438 0.725 1.00 46.38 96 ASP A C 1
ATOM 784 O O . ASP A 1 96 ? 16.573 7.359 -0.048 1.00 46.38 96 ASP A O 1
ATOM 788 N N . ILE A 1 97 ? 15.991 6.117 1.706 1.00 47.62 97 ILE A N 1
ATOM 789 C CA . ILE A 1 97 ? 14.613 6.637 1.819 1.00 47.62 97 ILE A CA 1
ATOM 790 C C . ILE A 1 97 ? 14.536 8.007 2.510 1.00 47.62 97 ILE A C 1
ATOM 792 O O . ILE A 1 97 ? 13.506 8.687 2.490 1.00 47.62 97 ILE A O 1
ATOM 796 N N . ARG A 1 98 ? 15.676 8.501 3.000 1.00 47.66 98 ARG A N 1
ATOM 797 C CA . ARG A 1 98 ? 15.839 9.735 3.786 1.00 47.66 98 ARG A CA 1
ATOM 798 C C . ARG A 1 98 ? 15.372 11.036 3.108 1.00 47.66 98 ARG A C 1
ATOM 800 O O . ARG A 1 98 ? 15.412 12.084 3.742 1.00 47.66 98 ARG A O 1
ATOM 807 N N . THR A 1 99 ? 14.952 11.004 1.842 1.00 52.22 99 THR A N 1
ATOM 808 C CA . THR A 1 99 ? 14.535 12.194 1.075 1.00 52.22 99 THR A CA 1
ATOM 809 C C . THR A 1 99 ? 13.022 12.323 0.846 1.00 52.22 99 THR A C 1
ATOM 811 O O . THR A 1 99 ? 12.572 13.423 0.532 1.00 52.22 99 THR A O 1
ATOM 814 N N . ARG A 1 100 ? 12.226 11.254 1.032 1.00 51.09 100 ARG A N 1
ATOM 815 C CA . ARG A 1 100 ? 10.748 11.276 0.886 1.00 51.09 100 ARG A CA 1
ATOM 816 C C . ARG A 1 100 ? 9.970 10.497 1.955 1.00 51.09 100 ARG A C 1
ATOM 818 O O . ARG A 1 100 ? 8.761 10.682 2.042 1.00 51.09 100 ARG A O 1
ATOM 825 N N . ALA A 1 101 ? 10.658 9.732 2.813 1.00 55.22 101 ALA A N 1
ATOM 826 C CA . ALA A 1 101 ? 10.075 8.953 3.914 1.00 55.22 101 ALA A CA 1
ATOM 827 C C . ALA A 1 101 ? 8.956 9.642 4.717 1.00 55.22 101 ALA A C 1
ATOM 829 O O . ALA A 1 101 ? 7.973 8.971 5.010 1.00 55.22 101 ALA A O 1
ATOM 830 N N . PRO A 1 102 ? 9.063 10.936 5.099 1.00 56.69 102 PRO A N 1
ATOM 831 C CA . PRO A 1 102 ? 8.168 11.478 6.122 1.00 56.69 102 PRO A CA 1
ATOM 832 C C . PRO A 1 102 ? 6.711 11.643 5.674 1.00 56.69 102 PRO A C 1
ATOM 834 O O . PRO A 1 102 ? 5.810 11.502 6.493 1.00 56.69 102 PRO A O 1
ATOM 837 N N . ILE A 1 103 ? 6.471 11.955 4.392 1.00 58.31 103 ILE A N 1
ATOM 838 C CA . ILE A 1 103 ? 5.109 12.190 3.879 1.00 58.31 103 ILE A CA 1
ATOM 839 C C . ILE A 1 103 ? 4.384 10.854 3.735 1.00 58.31 103 ILE A C 1
ATOM 841 O O . ILE A 1 103 ? 3.322 10.670 4.326 1.00 58.31 103 ILE A O 1
ATOM 845 N N . ASP A 1 104 ? 5.008 9.904 3.038 1.00 68.31 104 ASP A N 1
ATOM 846 C CA . ASP A 1 104 ? 4.422 8.584 2.813 1.00 68.31 104 ASP A CA 1
ATOM 847 C C . ASP A 1 104 ? 4.268 7.810 4.140 1.00 68.31 104 ASP A C 1
ATOM 849 O O . ASP A 1 104 ? 3.286 7.102 4.324 1.00 68.31 104 ASP A O 1
ATOM 853 N N . ALA A 1 105 ? 5.153 8.008 5.126 1.00 69.75 105 ALA A N 1
ATOM 854 C CA . ALA A 1 105 ? 5.037 7.408 6.463 1.00 69.75 105 ALA A CA 1
ATOM 855 C C . ALA A 1 105 ? 3.746 7.789 7.213 1.00 69.75 105 ALA A C 1
ATOM 857 O O . ALA A 1 105 ? 3.096 6.935 7.826 1.00 69.75 105 ALA A O 1
ATOM 858 N N . ASN A 1 106 ? 3.358 9.067 7.158 1.00 78.00 106 ASN A N 1
ATOM 859 C CA . ASN A 1 106 ? 2.124 9.535 7.786 1.00 78.00 106 ASN A CA 1
ATOM 860 C C . ASN A 1 106 ? 0.897 8.947 7.075 1.00 78.00 106 ASN A C 1
ATOM 862 O O . ASN A 1 106 ? -0.029 8.468 7.732 1.00 78.00 106 ASN A O 1
ATOM 866 N N . SER A 1 107 ? 0.917 8.925 5.740 1.00 86.44 107 SER A N 1
ATOM 867 C CA . SER A 1 107 ? -0.128 8.293 4.931 1.00 86.44 107 SER A CA 1
ATOM 868 C C . SER A 1 107 ? -0.281 6.810 5.275 1.00 86.44 107 SER A C 1
ATOM 870 O O . SER A 1 107 ? -1.388 6.341 5.526 1.00 86.44 107 SER A O 1
ATOM 872 N N . ILE A 1 108 ? 0.826 6.076 5.405 1.00 88.75 108 ILE A N 1
ATOM 873 C CA . ILE A 1 108 ? 0.829 4.654 5.779 1.00 88.75 108 ILE A CA 1
ATOM 874 C C . ILE A 1 108 ? 0.223 4.436 7.170 1.00 88.75 108 ILE A C 1
ATOM 876 O O . ILE A 1 108 ? -0.603 3.540 7.342 1.00 88.75 108 ILE A O 1
ATOM 880 N N . SER A 1 109 ? 0.559 5.288 8.143 1.00 85.31 109 SER A N 1
ATOM 881 C CA . SER A 1 109 ? -0.021 5.220 9.491 1.00 85.31 109 SER A CA 1
ATOM 882 C C . SER A 1 109 ? -1.539 5.446 9.471 1.00 85.31 109 SER A C 1
ATOM 884 O O . SER A 1 109 ? -2.290 4.676 10.070 1.00 85.31 109 SER A O 1
ATOM 886 N N . LYS A 1 110 ? -2.016 6.458 8.733 1.00 89.38 110 LYS A N 1
ATOM 887 C CA . LYS A 1 110 ? -3.456 6.731 8.574 1.00 89.38 110 LYS A CA 1
ATOM 888 C C . LYS A 1 110 ? -4.189 5.579 7.895 1.00 89.38 110 LYS A C 1
ATOM 890 O O . LYS A 1 110 ? -5.262 5.187 8.350 1.00 89.38 110 LYS A O 1
ATOM 895 N N . LEU A 1 111 ? -3.609 5.030 6.828 1.00 93.69 111 LEU A N 1
ATOM 896 C CA . LEU A 1 111 ? -4.171 3.904 6.087 1.00 93.69 111 LEU A CA 1
ATOM 897 C C . LEU A 1 111 ? -4.322 2.665 6.979 1.00 93.69 111 LEU A C 1
ATOM 899 O O . LEU A 1 111 ? -5.394 2.057 6.976 1.00 93.69 111 LEU A O 1
ATOM 903 N N . LEU A 1 112 ? -3.309 2.339 7.792 1.00 91.81 112 LEU A N 1
ATOM 904 C CA . LEU A 1 112 ? -3.365 1.229 8.752 1.00 91.81 112 LEU A CA 1
ATOM 905 C C . LEU A 1 112 ? -4.445 1.428 9.818 1.00 91.81 112 LEU A C 1
ATOM 907 O O . LEU A 1 112 ? -5.243 0.520 10.059 1.00 91.81 112 LEU A O 1
ATOM 911 N N . VAL A 1 113 ? -4.517 2.616 10.427 1.00 91.06 113 VAL A N 1
ATOM 912 C CA . VAL A 1 113 ? -5.554 2.929 11.427 1.00 91.06 113 VAL A CA 1
ATOM 913 C C . VAL A 1 113 ? -6.949 2.839 10.806 1.00 91.06 113 VAL A C 1
ATOM 915 O O . VAL A 1 113 ? -7.853 2.258 11.415 1.00 91.06 113 VAL A O 1
ATOM 918 N N . ARG A 1 114 ? -7.125 3.337 9.573 1.00 92.94 114 ARG A N 1
ATOM 919 C CA . ARG A 1 114 ? -8.393 3.244 8.840 1.00 92.94 114 ARG A CA 1
ATOM 920 C C . ARG A 1 114 ? -8.825 1.787 8.696 1.00 92.94 114 ARG A C 1
ATOM 922 O O . ARG A 1 114 ? -9.897 1.434 9.188 1.00 92.94 114 ARG A O 1
ATOM 929 N N . VAL A 1 115 ? -7.985 0.921 8.120 1.00 94.25 115 VAL A N 1
ATOM 930 C CA . VAL A 1 115 ? -8.360 -0.489 7.896 1.00 94.25 115 VAL A CA 1
ATOM 931 C C . VAL A 1 115 ? -8.514 -1.286 9.189 1.00 94.25 115 VAL A C 1
ATOM 933 O O . VAL A 1 115 ? -9.377 -2.160 9.261 1.00 94.25 115 VAL A O 1
ATOM 936 N N . TYR A 1 116 ? -7.761 -0.952 10.239 1.00 94.00 116 TYR A N 1
ATOM 937 C CA . TYR A 1 116 ? -7.962 -1.515 11.575 1.00 94.00 116 TYR A CA 1
ATOM 938 C C . TYR A 1 116 ? -9.338 -1.153 12.161 1.00 94.00 116 TYR A C 1
ATOM 940 O O . TYR A 1 116 ? -9.992 -1.994 12.789 1.00 94.00 116 TYR A O 1
ATOM 948 N N . SER A 1 117 ? -9.778 0.097 11.982 1.00 90.19 117 SER A N 1
ATOM 949 C CA . SER A 1 117 ? -11.045 0.588 12.538 1.00 90.19 117 SER A CA 1
ATOM 950 C C . SER A 1 117 ? -12.271 0.082 11.770 1.00 90.19 117 SER A C 1
ATOM 952 O O . SER A 1 117 ? -13.292 -0.242 12.378 1.00 90.19 117 SER A O 1
ATOM 954 N N . GLU A 1 118 ? -12.163 -0.033 10.445 1.00 88.94 118 GLU A N 1
ATOM 955 C CA . GLU A 1 118 ? -13.268 -0.415 9.561 1.00 88.94 118 GLU A CA 1
ATOM 956 C C . GLU A 1 118 ? -13.505 -1.930 9.503 1.00 88.94 118 GLU A C 1
ATOM 958 O O . GLU A 1 118 ? -14.620 -2.373 9.198 1.00 88.94 118 GLU A O 1
ATOM 963 N N . ASN A 1 119 ? -12.484 -2.738 9.800 1.00 89.31 119 ASN A N 1
ATOM 964 C CA . ASN A 1 119 ? -12.585 -4.191 9.751 1.00 89.31 119 ASN A CA 1
ATOM 965 C C . ASN A 1 119 ? -13.094 -4.773 11.084 1.00 89.31 119 ASN A C 1
ATOM 967 O O . ASN A 1 119 ? -12.757 -4.306 12.173 1.00 89.31 119 ASN A O 1
ATOM 971 N N . LYS A 1 120 ? -13.930 -5.815 11.007 1.00 89.56 120 LYS A N 1
ATOM 972 C CA . LYS A 1 120 ? -14.493 -6.516 12.176 1.00 89.56 120 LYS A CA 1
ATOM 973 C C . LYS A 1 120 ? -13.812 -7.853 12.457 1.00 89.56 120 LYS A C 1
ATOM 975 O O . LYS A 1 120 ? -14.032 -8.417 13.527 1.00 89.56 120 LYS A O 1
ATOM 980 N N . ASP A 1 121 ? -13.027 -8.366 11.514 1.00 94.31 121 ASP A N 1
ATOM 981 C CA . ASP A 1 121 ? -12.329 -9.633 11.677 1.00 94.31 121 ASP A CA 1
ATOM 982 C C . ASP A 1 121 ? -11.180 -9.491 12.682 1.00 94.31 121 ASP A C 1
ATOM 984 O O . ASP A 1 121 ? -10.289 -8.654 12.534 1.00 94.31 121 ASP A O 1
ATOM 988 N N . SER A 1 122 ? -11.207 -10.306 13.736 1.00 91.50 122 SER A N 1
ATOM 989 C CA . SER A 1 122 ? -10.243 -10.194 14.831 1.00 91.50 122 SER A CA 1
ATOM 990 C C . SER A 1 122 ? -8.820 -10.556 14.412 1.00 91.50 122 SER A C 1
ATOM 992 O O . SER A 1 122 ? -7.877 -9.976 14.950 1.00 91.50 122 SER A O 1
ATOM 994 N N . LYS A 1 123 ? -8.648 -11.472 13.449 1.00 94.00 123 LYS A N 1
ATOM 995 C CA . LYS A 1 123 ? -7.320 -11.845 12.949 1.00 94.00 123 LYS A CA 1
ATOM 996 C C . LYS A 1 123 ? -6.729 -10.709 12.130 1.00 94.00 123 LYS A C 1
ATOM 998 O O . LYS A 1 123 ? -5.601 -10.316 12.391 1.00 94.00 123 LYS A O 1
ATOM 1003 N N . PHE A 1 124 ? -7.514 -10.129 11.224 1.00 93.62 124 PHE A N 1
ATOM 1004 C CA . PHE A 1 124 ? -7.102 -8.975 10.431 1.00 93.62 124 PHE A CA 1
ATOM 1005 C C . PHE A 1 124 ? -6.710 -7.788 11.317 1.00 93.62 124 PHE A C 1
ATOM 1007 O O . PHE A 1 124 ? -5.671 -7.163 11.111 1.00 93.62 124 PHE A O 1
ATOM 1014 N N . LYS A 1 125 ? -7.506 -7.503 12.355 1.00 94.88 125 LYS A N 1
ATOM 1015 C CA . LYS A 1 125 ? -7.178 -6.453 13.328 1.00 94.88 125 LYS A CA 1
ATOM 1016 C C . LYS A 1 125 ? -5.874 -6.730 14.070 1.00 94.88 125 LYS A C 1
ATOM 1018 O O . LYS A 1 125 ? -5.112 -5.792 14.267 1.00 94.88 125 LYS A O 1
ATOM 1023 N N . SER A 1 126 ? -5.616 -7.983 14.454 1.00 95.12 126 SER A N 1
ATOM 1024 C CA . SER A 1 126 ? -4.341 -8.376 15.066 1.00 95.12 126 SER A CA 1
ATOM 1025 C C . SER A 1 126 ? -3.175 -8.092 14.125 1.00 95.12 126 SER A C 1
ATOM 1027 O O . SER A 1 126 ? -2.235 -7.425 14.529 1.00 95.12 126 SER A O 1
ATOM 1029 N N . SER A 1 127 ? -3.280 -8.493 12.857 1.00 94.19 127 SER A N 1
ATOM 1030 C CA . SER A 1 127 ? -2.240 -8.224 11.860 1.00 94.19 127 SER A CA 1
ATOM 1031 C C . SER A 1 127 ? -1.991 -6.725 11.672 1.00 94.19 127 SER A C 1
ATOM 1033 O O . SER A 1 127 ? -0.849 -6.294 11.581 1.00 94.19 127 SER A O 1
ATOM 1035 N N . CYS A 1 128 ? -3.041 -5.896 11.673 1.00 94.19 128 CYS A N 1
ATOM 1036 C CA . CYS A 1 128 ? -2.869 -4.441 11.622 1.00 94.19 128 CYS A CA 1
ATOM 1037 C C . CYS A 1 128 ? -2.123 -3.898 12.849 1.00 94.19 128 CYS A C 1
ATOM 1039 O O . CYS A 1 128 ? -1.283 -3.014 12.700 1.00 94.19 128 CYS A O 1
ATOM 1041 N N . LEU A 1 129 ? -2.426 -4.410 14.048 1.00 92.44 129 LEU A N 1
ATOM 1042 C CA . LEU A 1 129 ? -1.732 -4.019 15.277 1.00 92.44 129 LEU A CA 1
ATOM 1043 C C . LEU A 1 129 ? -0.258 -4.429 15.243 1.00 92.44 129 LEU A C 1
ATOM 1045 O O . LEU A 1 129 ? 0.582 -3.612 15.597 1.00 92.44 129 LEU A O 1
ATOM 1049 N N . ASP A 1 130 ? 0.059 -5.619 14.727 1.00 92.31 130 ASP A N 1
ATOM 1050 C CA . ASP A 1 130 ? 1.446 -6.074 14.576 1.00 92.31 130 ASP A CA 1
ATOM 1051 C C . ASP A 1 130 ? 2.263 -5.104 13.693 1.00 92.31 130 ASP A C 1
ATOM 1053 O O . ASP A 1 130 ? 3.404 -4.766 14.019 1.00 92.31 130 ASP A O 1
ATOM 1057 N N . LEU A 1 131 ? 1.673 -4.589 12.604 1.00 89.38 131 LEU A N 1
ATOM 1058 C CA . LEU A 1 131 ? 2.317 -3.570 11.762 1.00 89.38 131 LEU A CA 1
ATOM 1059 C C . LEU A 1 131 ? 2.433 -2.213 12.462 1.00 89.38 131 LEU A C 1
ATOM 1061 O O . LEU A 1 131 ? 3.460 -1.550 12.332 1.00 89.38 131 LEU A O 1
ATOM 1065 N N . ILE A 1 132 ? 1.401 -1.786 13.192 1.00 86.12 132 ILE A N 1
ATOM 1066 C CA . ILE A 1 132 ? 1.429 -0.534 13.963 1.00 86.12 132 ILE A CA 1
ATOM 1067 C C . ILE A 1 132 ? 2.544 -0.585 15.016 1.00 86.12 132 ILE A C 1
ATOM 1069 O O . ILE A 1 132 ? 3.316 0.368 15.137 1.00 86.12 132 ILE A O 1
ATOM 1073 N N . ASP A 1 133 ? 2.679 -1.706 15.722 1.00 84.50 133 ASP A N 1
ATOM 1074 C CA . ASP A 1 133 ? 3.739 -1.924 16.705 1.00 84.50 133 ASP A CA 1
ATOM 1075 C C . ASP A 1 133 ? 5.123 -1.909 16.045 1.00 84.50 133 ASP A C 1
ATOM 1077 O O . ASP A 1 133 ? 6.058 -1.308 16.580 1.00 84.50 133 ASP A O 1
ATOM 1081 N N . HIS A 1 134 ? 5.260 -2.501 14.854 1.00 80.94 134 HIS A N 1
ATOM 1082 C CA . HIS A 1 134 ? 6.503 -2.443 14.085 1.00 80.94 134 HIS A CA 1
ATOM 1083 C C . HIS A 1 134 ? 6.877 -0.997 13.722 1.00 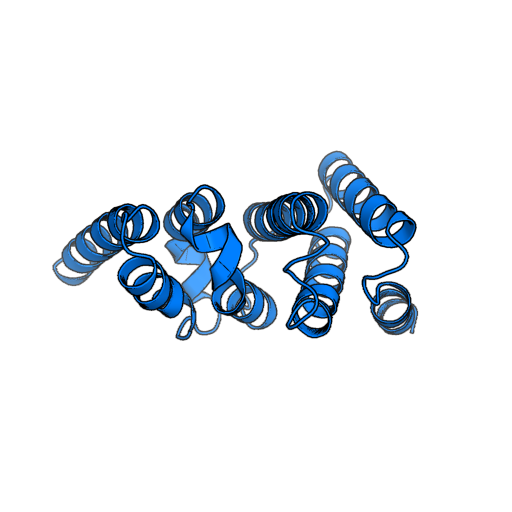80.94 134 HIS A C 1
ATOM 1085 O O . HIS A 1 134 ? 8.012 -0.579 13.955 1.00 80.94 134 HIS A O 1
ATOM 1091 N N . ILE A 1 135 ? 5.921 -0.193 13.245 1.00 77.12 135 ILE A N 1
ATOM 1092 C CA . ILE A 1 135 ? 6.133 1.235 12.956 1.00 77.12 135 ILE A CA 1
ATOM 1093 C C . ILE A 1 135 ? 6.555 1.997 14.221 1.00 77.12 135 ILE A C 1
ATOM 1095 O O . ILE A 1 135 ? 7.468 2.825 14.161 1.00 77.12 135 ILE A O 1
ATOM 1099 N N . ALA A 1 136 ? 5.916 1.721 15.363 1.00 76.12 136 ALA A N 1
ATOM 1100 C CA . ALA A 1 136 ? 6.227 2.364 16.639 1.00 76.12 136 ALA A CA 1
ATOM 1101 C C . ALA A 1 136 ? 7.670 2.083 17.084 1.00 76.12 136 ALA A C 1
ATOM 1103 O O . ALA A 1 136 ? 8.381 2.994 17.510 1.00 76.12 136 ALA A O 1
ATOM 1104 N N . GLN A 1 137 ? 8.116 0.833 16.940 1.00 73.06 137 GLN A N 1
ATOM 1105 C CA . GLN A 1 137 ? 9.473 0.400 17.290 1.00 73.06 137 GLN A CA 1
ATOM 1106 C C . GLN A 1 137 ? 10.550 1.011 16.395 1.00 73.06 137 GLN A C 1
ATOM 1108 O O . GLN A 1 137 ? 11.691 1.163 16.824 1.00 73.06 137 GLN A O 1
ATOM 1113 N N . MET A 1 138 ? 10.209 1.376 15.160 1.00 67.12 138 MET A N 1
ATOM 1114 C CA . MET A 1 138 ? 11.157 1.998 14.241 1.00 67.12 138 MET A CA 1
ATOM 1115 C C . MET A 1 138 ? 11.464 3.471 14.586 1.00 67.12 138 MET A C 1
ATOM 1117 O O . MET A 1 138 ? 12.269 4.071 13.880 1.00 67.12 138 MET A O 1
ATOM 1121 N N . GLU A 1 139 ? 10.838 4.058 15.624 1.00 55.75 139 GLU A N 1
ATOM 1122 C CA . GLU A 1 139 ? 11.011 5.431 16.168 1.00 55.75 139 GLU A CA 1
ATOM 1123 C C . GLU A 1 139 ? 10.955 6.599 15.143 1.00 55.75 139 GLU A C 1
ATOM 1125 O O . GLU A 1 139 ? 11.058 7.766 15.519 1.00 55.75 139 GLU A O 1
ATOM 1130 N N . ALA A 1 140 ? 10.749 6.326 13.848 1.00 54.12 140 ALA A N 1
ATOM 1131 C CA . ALA A 1 140 ? 11.067 7.242 12.746 1.00 54.12 140 ALA A CA 1
ATOM 1132 C C . ALA A 1 140 ? 9.883 7.619 11.829 1.00 54.12 140 ALA A C 1
ATOM 1134 O O . ALA A 1 140 ? 10.091 8.314 10.835 1.00 54.12 140 ALA A O 1
ATOM 1135 N N . PHE A 1 141 ? 8.649 7.190 12.131 1.00 55.50 141 PHE A N 1
ATOM 1136 C CA . PHE A 1 141 ? 7.541 7.202 11.152 1.00 55.50 141 PHE A CA 1
ATOM 1137 C C . PHE A 1 141 ? 6.329 8.094 11.484 1.00 55.50 141 PHE A C 1
ATOM 1139 O O . PHE A 1 141 ? 5.282 7.943 10.865 1.00 55.50 141 PHE A O 1
ATOM 1146 N N . GLY A 1 142 ? 6.428 9.040 12.425 1.00 53.19 142 GLY A N 1
ATOM 1147 C CA . GLY A 1 142 ? 5.337 10.007 12.682 1.00 53.19 142 GLY A CA 1
ATOM 1148 C C . GLY A 1 142 ? 4.042 9.403 13.259 1.00 53.19 142 GLY A C 1
ATOM 1149 O O . GLY A 1 142 ? 3.022 10.082 13.352 1.00 53.19 142 GLY A O 1
ATOM 1150 N N . LEU A 1 143 ? 4.077 8.136 13.690 1.00 55.53 143 LEU A N 1
ATOM 1151 C CA . LEU A 1 143 ? 2.926 7.380 14.200 1.00 55.53 143 LEU A CA 1
ATOM 1152 C C . LEU A 1 143 ? 2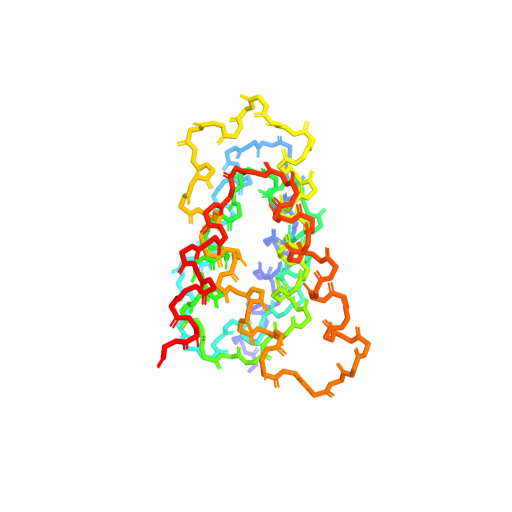.191 8.084 15.357 1.00 55.53 143 LEU A C 1
ATOM 1154 O O . LEU A 1 143 ? 0.966 8.017 15.454 1.00 55.53 143 LEU A O 1
ATOM 1158 N N . THR A 1 144 ? 2.925 8.807 16.205 1.00 54.44 144 THR A N 1
ATOM 1159 C CA . THR A 1 144 ? 2.379 9.541 17.356 1.00 54.44 144 THR A CA 1
ATOM 1160 C C . THR A 1 144 ? 1.315 10.566 16.951 1.00 54.44 144 THR A C 1
ATOM 1162 O O . THR A 1 144 ? 0.321 10.743 17.654 1.00 54.44 144 THR A O 1
ATOM 1165 N N . GLU A 1 145 ? 1.481 11.230 15.806 1.00 58.41 145 GLU A N 1
ATOM 1166 C CA . GLU A 1 145 ? 0.559 12.270 15.334 1.00 58.41 145 GLU A CA 1
ATOM 1167 C C . GLU A 1 145 ? -0.731 11.666 14.763 1.00 58.41 145 GLU A C 1
ATOM 1169 O O . GLU A 1 145 ? -1.821 12.156 15.065 1.00 58.41 145 GLU A O 1
ATOM 1174 N N . ALA A 1 146 ? -0.621 10.561 14.017 1.00 58.50 146 ALA A N 1
ATOM 1175 C CA . ALA A 1 146 ? -1.769 9.841 13.465 1.00 58.50 146 ALA A CA 1
ATOM 1176 C C . ALA A 1 146 ? -2.664 9.242 14.566 1.00 58.50 146 ALA A C 1
ATOM 1178 O O . ALA A 1 146 ? -3.887 9.379 14.508 1.00 58.50 146 ALA A O 1
ATOM 1179 N N . LEU A 1 147 ? -2.065 8.642 15.602 1.00 56.03 147 LEU A N 1
ATOM 1180 C CA . LEU A 1 147 ? -2.803 8.098 16.750 1.00 56.03 147 LEU A CA 1
ATOM 1181 C C . LEU A 1 147 ? -3.498 9.205 17.559 1.00 56.03 147 LEU A C 1
ATOM 1183 O O . LEU A 1 147 ? -4.677 9.085 17.883 1.00 56.03 147 LEU A O 1
ATOM 1187 N N . THR A 1 148 ? -2.817 10.332 17.795 1.00 59.16 148 THR A N 1
ATOM 1188 C CA . THR A 1 148 ? -3.391 11.477 18.530 1.00 59.16 148 THR A CA 1
ATOM 1189 C C . THR A 1 148 ? -4.595 12.098 17.809 1.00 59.16 148 THR A C 1
ATOM 1191 O O . THR A 1 148 ? -5.500 12.624 18.455 1.00 59.16 148 THR A O 1
ATOM 1194 N N . GLN A 1 149 ? -4.620 12.072 16.471 1.00 61.50 149 GLN A N 1
ATOM 1195 C CA . GLN A 1 149 ? -5.756 12.570 15.691 1.00 61.50 149 GLN A CA 1
ATOM 1196 C C . GLN A 1 149 ? -6.975 11.637 15.767 1.00 61.50 149 GLN A C 1
ATOM 1198 O O . GLN A 1 149 ? -8.097 12.121 15.658 1.00 61.50 149 GLN A O 1
ATOM 1203 N N . TYR A 1 150 ? -6.764 10.333 15.964 1.00 57.38 150 TYR A N 1
ATOM 1204 C CA . TYR A 1 150 ? -7.834 9.339 16.087 1.00 57.38 150 TYR A CA 1
ATOM 1205 C C . TYR A 1 150 ? -8.447 9.277 17.497 1.00 57.38 150 TYR A C 1
ATOM 1207 O O . TYR A 1 150 ? -9.633 9.000 17.642 1.00 57.38 150 TYR A O 1
ATOM 1215 N N . GLU A 1 151 ? -7.659 9.534 18.543 1.00 51.03 151 GLU A N 1
ATOM 1216 C CA . GLU A 1 151 ? -8.134 9.518 19.938 1.00 51.03 151 GLU A CA 1
ATOM 1217 C C . GLU A 1 151 ? -8.993 10.740 20.334 1.00 51.03 151 GLU A C 1
ATOM 1219 O O . GLU A 1 151 ? -9.523 10.774 21.447 1.00 51.03 151 GLU A O 1
ATOM 1224 N N . ARG A 1 152 ? -9.12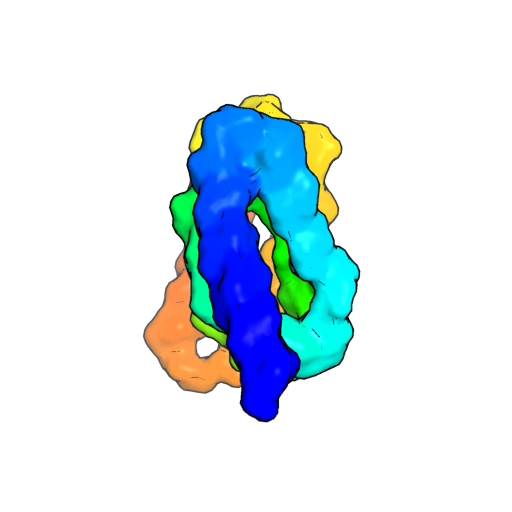5 11.744 19.457 1.00 45.38 152 ARG A N 1
ATOM 1225 C CA . ARG A 1 152 ? -9.925 12.964 19.669 1.00 45.38 152 ARG A CA 1
ATOM 1226 C C . ARG A 1 152 ? -11.311 12.864 19.048 1.00 45.38 152 ARG A C 1
ATOM 1228 O O . ARG A 1 152 ? -12.254 13.355 19.709 1.00 45.38 152 ARG A O 1
#

pLDDT: mean 84.6, std 15.89, range [45.22, 98.56]

Secondary structure (DSSP, 8-state):
-HHHHHHHHHHHHHHHHHT-S-HHHHHHHGGGGGG--TTGGGGGHHHHHHHHTSTTHHHHTHHHHHHHHH--S--HHHHHHHHHHHHHHHHHTTTT-TTTHHHHHHHHHHHHHHHHHH---HHHHHHHHHHHHHHHHTS-S-HHHHHHHH--

Nearest PDB structures (foldseek):
  4abn-assembly2_B  TM=4.469E-01  e=1.864E+00  Mus musculus
  7fhy-assembly1_A  TM=2.990E-01  e=9.502E+00  Stenotrophomonas maltophilia K279a

Sequence (152 aa):
LRHAYWREFCENALIQLFNDSSKEVRSQAAKCFWRFEEEQLGEYVSLVEAFIESPAFATYNHNLIHALEETTAKLPDATYRVCDRFLEVVGLNAADIRTRAPIDANSISKLLVRVYSENKDSKFKSSCLDLIDHIAQMEAFGLTEALTQYER

Mean predicted aligned error: 6.78 Å

Radius of gyration: 15.85 Å; Cα contacts (8 Å, |Δi|>4): 140; chains: 1; bounding box: 38×25×47 Å

Solvent-accessible surface area (backbone atoms only — not comparable to full-atom values): 8508 Å² total; per-residue (Å²): 112,73,67,57,55,53,46,55,52,49,50,56,51,42,55,52,32,24,60,43,90,47,67,68,52,12,53,58,44,42,51,68,35,67,76,56,55,50,52,54,56,63,77,42,52,71,58,52,55,49,38,66,77,22,73,27,35,74,79,42,39,63,34,49,55,50,32,62,70,67,35,71,39,91,49,54,69,63,52,49,50,52,44,54,52,50,52,54,50,43,70,76,34,67,83,76,44,80,84,60,49,73,62,58,30,41,52,40,43,47,53,46,52,49,43,38,70,74,50,84,53,68,65,62,36,48,55,42,47,55,51,51,51,52,49,58,71,62,78,74,40,62,53,70,60,52,52,58,64,69,79,107